Protein AF-A0A2V9KW51-F1 (afdb_monomer)

Sequence (55 aa):
EVVESAIRKGAKVIWMQEGVAHEDAARRARAGGLEVVEDRCILKEYAKRFVSEGI

pLDDT: mean 94.32, std 9.3, range [56.66, 98.69]

Structure (mmCIF, N/CA/C/O backbone):
data_AF-A0A2V9KW51-F1
#
_entry.id   AF-A0A2V9KW51-F1
#
loop_
_atom_site.group_PDB
_atom_site.id
_atom_site.type_symbol
_atom_site.label_atom_id
_atom_site.label_alt_id
_atom_site.label_comp_id
_atom_site.label_asym_id
_atom_site.label_entity_id
_atom_site.label_seq_id
_atom_site.pdbx_PDB_ins_code
_atom_site.Cartn_x
_atom_site.Cartn_y
_atom_site.Cartn_z
_atom_site.occupancy
_atom_site.B_iso_or_equiv
_atom_site.auth_seq_id
_atom_site.auth_comp_id
_atom_site.auth_asym_id
_atom_site.auth_atom_id
_atom_site.pdbx_PDB_model_num
ATOM 1 N N . GLU A 1 1 ? -1.843 -11.903 5.822 1.00 87.62 1 GLU A N 1
ATOM 2 C CA . GLU A 1 1 ? -1.336 -11.402 7.120 1.00 87.62 1 GLU A CA 1
ATOM 3 C C . GLU A 1 1 ? -1.074 -9.893 7.130 1.00 87.62 1 GLU A C 1
ATOM 5 O O . GLU A 1 1 ? -1.579 -9.220 8.020 1.00 87.62 1 GLU A O 1
ATOM 10 N N . VAL A 1 2 ? -0.351 -9.343 6.142 1.00 96.50 2 VAL A N 1
ATOM 11 C CA . VAL A 1 2 ? 0.021 -7.909 6.090 1.00 96.50 2 VAL A CA 1
ATOM 12 C C . VAL A 1 2 ? -1.180 -6.961 6.211 1.00 96.50 2 VAL A C 1
ATOM 14 O O . VAL A 1 2 ? -1.145 -6.058 7.040 1.00 96.50 2 VAL A O 1
ATOM 17 N N . VAL A 1 3 ? -2.258 -7.199 5.452 1.00 97.69 3 VAL A N 1
ATOM 18 C CA . VAL A 1 3 ? -3.501 -6.398 5.512 1.00 97.69 3 VAL A CA 1
ATOM 19 C C . VAL A 1 3 ? -4.071 -6.348 6.928 1.00 97.69 3 VAL A C 1
ATOM 21 O O . VAL A 1 3 ? -4.310 -5.273 7.464 1.00 97.69 3 VAL A O 1
ATOM 24 N N . GLU A 1 4 ? -4.215 -7.507 7.566 1.00 97.69 4 GLU A N 1
ATOM 25 C CA . GLU A 1 4 ? -4.759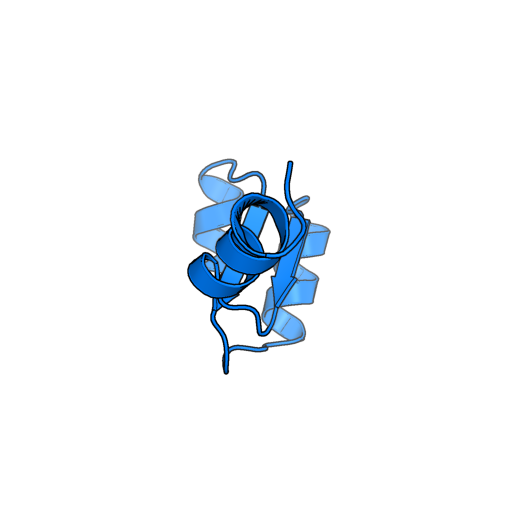 -7.607 8.922 1.00 97.69 4 GLU A CA 1
ATOM 26 C C . GLU A 1 4 ? -3.875 -6.880 9.940 1.00 97.69 4 GLU A C 1
ATOM 28 O O . GLU A 1 4 ? -4.367 -6.205 10.843 1.00 97.69 4 GLU A O 1
ATOM 33 N N . SER A 1 5 ? -2.550 -6.977 9.789 1.00 98.38 5 SER A N 1
ATOM 34 C CA . SER A 1 5 ? -1.629 -6.221 10.635 1.00 98.38 5 SER A CA 1
ATOM 35 C C . SER A 1 5 ? -1.733 -4.714 10.399 1.00 98.38 5 SER A C 1
ATOM 37 O O . SER A 1 5 ? -1.565 -3.959 11.355 1.00 98.38 5 SER A O 1
ATOM 39 N N . ALA A 1 6 ? -1.959 -4.271 9.163 1.00 98.25 6 ALA A N 1
ATOM 40 C CA . ALA A 1 6 ? -2.099 -2.857 8.832 1.00 98.25 6 ALA A CA 1
ATOM 41 C C . ALA A 1 6 ? -3.379 -2.276 9.452 1.00 98.25 6 ALA A C 1
ATOM 43 O O . ALA A 1 6 ? -3.314 -1.232 10.100 1.00 98.25 6 ALA A O 1
ATOM 44 N N . ILE A 1 7 ? -4.494 -3.011 9.362 1.00 97.94 7 ILE A N 1
ATOM 45 C CA . ILE A 1 7 ? -5.764 -2.674 10.020 1.00 97.94 7 ILE A CA 1
ATOM 46 C C . ILE A 1 7 ? -5.566 -2.552 11.534 1.00 97.94 7 ILE A C 1
ATOM 48 O O . ILE A 1 7 ? -5.863 -1.511 12.114 1.00 97.94 7 ILE A O 1
ATOM 52 N N . ARG A 1 8 ? -4.982 -3.571 12.183 1.00 98.25 8 ARG A N 1
ATOM 53 C CA . ARG A 1 8 ? -4.753 -3.551 13.641 1.00 98.25 8 ARG A CA 1
ATOM 54 C C . ARG A 1 8 ? -3.858 -2.403 14.107 1.00 98.25 8 ARG A C 1
ATOM 56 O O . ARG A 1 8 ? -4.025 -1.925 15.222 1.00 98.25 8 ARG A O 1
ATOM 63 N N . LYS A 1 9 ? -2.898 -1.977 13.282 1.00 98.06 9 LYS A N 1
ATOM 64 C CA . LYS A 1 9 ? -2.004 -0.850 13.590 1.00 98.06 9 LYS A CA 1
ATOM 65 C C . LYS A 1 9 ? -2.633 0.519 13.309 1.00 98.06 9 LYS A C 1
ATOM 67 O O . LYS A 1 9 ? -1.977 1.525 13.560 1.00 98.06 9 LYS A O 1
ATOM 72 N N . GLY A 1 10 ? -3.859 0.573 12.785 1.00 97.50 10 GLY A N 1
ATOM 73 C CA . GLY A 1 10 ? -4.502 1.828 12.397 1.00 97.50 10 GLY A CA 1
ATOM 74 C C . GLY 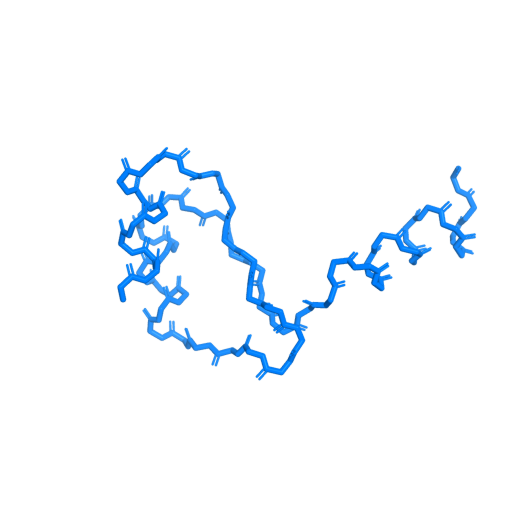A 1 10 ? -3.791 2.515 11.231 1.00 97.50 10 GLY A C 1
ATOM 75 O O . GLY A 1 10 ? -3.743 3.744 11.170 1.00 97.50 10 GLY A O 1
ATOM 76 N N . ALA A 1 11 ? -3.184 1.739 10.327 1.00 98.50 11 ALA A N 1
ATOM 77 C CA . ALA A 1 11 ? -2.613 2.296 9.110 1.00 98.50 11 ALA A CA 1
ATOM 78 C C . ALA A 1 11 ? -3.715 2.972 8.281 1.00 98.50 11 ALA A C 1
ATOM 80 O O . ALA A 1 11 ? -4.837 2.482 8.211 1.00 98.50 11 ALA A O 1
ATOM 81 N N . LYS A 1 12 ? -3.381 4.093 7.637 1.00 98.44 12 LYS A N 1
ATOM 82 C CA . LYS A 1 12 ? -4.328 4.839 6.790 1.00 98.44 12 LYS A CA 1
ATOM 83 C C . LYS A 1 12 ? -4.399 4.283 5.369 1.00 98.44 12 LYS A C 1
ATOM 85 O O . LYS A 1 12 ? -5.457 4.267 4.754 1.00 98.44 12 LYS A O 1
ATOM 90 N N . VAL A 1 13 ? -3.254 3.837 4.860 1.00 98.50 13 VAL A N 1
ATOM 91 C CA . VAL A 1 13 ? -3.073 3.393 3.478 1.00 98.50 13 VAL A CA 1
ATOM 92 C C . VAL A 1 13 ? -2.277 2.096 3.489 1.00 98.50 13 VAL A C 1
ATOM 94 O O . VAL A 1 13 ? -1.316 1.965 4.251 1.00 98.50 13 VAL A O 1
ATOM 97 N N . ILE A 1 14 ? -2.648 1.155 2.626 1.00 98.19 14 ILE A N 1
ATOM 98 C CA . ILE A 1 14 ? -1.794 0.032 2.244 1.00 98.19 14 ILE A CA 1
ATOM 99 C C . ILE A 1 14 ? -1.358 0.203 0.791 1.00 98.19 14 ILE A C 1
ATOM 101 O O . ILE A 1 14 ? -2.176 0.418 -0.102 1.00 98.19 14 ILE A O 1
ATOM 105 N N . TRP A 1 15 ? -0.048 0.123 0.569 1.00 98.44 15 TRP A N 1
ATOM 106 C CA . TRP A 1 15 ? 0.563 0.301 -0.741 1.00 98.44 15 TRP A CA 1
ATOM 107 C C . TRP A 1 15 ? 1.187 -1.013 -1.199 1.00 98.44 15 TRP A C 1
ATOM 109 O O . TRP A 1 15 ? 2.213 -1.442 -0.665 1.00 98.44 15 TRP A O 1
ATOM 119 N N . MET A 1 16 ? 0.577 -1.652 -2.190 1.00 97.94 16 MET A N 1
ATOM 120 C CA . MET A 1 16 ? 1.130 -2.829 -2.847 1.00 97.94 16 MET A CA 1
ATOM 121 C C . MET A 1 16 ? 2.043 -2.350 -3.981 1.00 97.94 16 MET A C 1
ATOM 123 O O . MET A 1 16 ? 1.604 -1.632 -4.879 1.00 97.94 16 MET A O 1
ATOM 127 N N . GLN A 1 17 ? 3.342 -2.657 -3.861 1.00 98.06 17 GLN A N 1
ATOM 128 C CA . GLN A 1 17 ? 4.365 -2.189 -4.803 1.00 98.06 17 GLN A CA 1
ATOM 129 C C . GLN A 1 17 ? 4.077 -2.643 -6.240 1.00 98.06 17 GLN A C 1
ATOM 131 O O . GLN A 1 17 ? 3.253 -3.520 -6.478 1.00 98.06 17 GLN A O 1
ATOM 136 N N . GLU A 1 18 ? 4.786 -2.046 -7.195 1.00 98.31 18 GLU A N 1
ATOM 137 C CA . GLU A 1 18 ? 4.763 -2.463 -8.598 1.00 98.31 18 GLU A CA 1
ATOM 138 C C . GLU A 1 18 ? 4.972 -3.982 -8.724 1.00 98.31 18 GLU A C 1
ATOM 140 O O . GLU A 1 18 ? 5.853 -4.559 -8.081 1.00 98.31 18 GLU A O 1
ATOM 145 N N . GLY A 1 19 ? 4.118 -4.625 -9.517 1.00 97.81 19 GLY A N 1
ATOM 146 C CA . GLY A 1 19 ? 4.039 -6.075 -9.670 1.00 97.81 19 GLY A CA 1
ATOM 147 C C . GLY A 1 19 ? 3.247 -6.801 -8.577 1.00 97.81 19 GLY A C 1
ATOM 148 O O . GLY A 1 19 ? 3.070 -8.015 -8.671 1.00 97.81 19 GLY A O 1
ATOM 149 N N . VAL A 1 20 ? 2.753 -6.102 -7.550 1.00 97.50 20 VAL A N 1
ATOM 150 C CA . VAL A 1 20 ? 1.943 -6.685 -6.472 1.00 97.50 20 VAL A CA 1
ATOM 151 C C . VAL A 1 20 ? 0.505 -6.182 -6.569 1.00 97.50 20 VAL A C 1
ATOM 153 O O . VAL A 1 20 ? 0.201 -5.036 -6.238 1.00 97.50 20 VAL A O 1
ATOM 156 N N . ALA A 1 21 ? -0.391 -7.083 -6.965 1.00 95.81 21 ALA A N 1
ATOM 157 C CA . ALA A 1 21 ? -1.836 -6.889 -6.946 1.00 95.81 21 ALA A CA 1
ATOM 158 C C . ALA A 1 21 ? -2.500 -8.136 -6.356 1.00 95.81 21 ALA A C 1
ATOM 160 O O . ALA A 1 21 ? -2.123 -9.264 -6.684 1.00 95.81 21 ALA A O 1
ATOM 161 N N . HIS A 1 22 ? -3.468 -7.950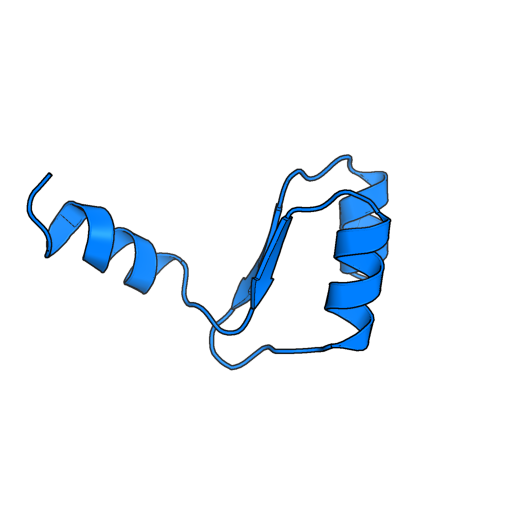 -5.459 1.00 97.25 22 HIS A N 1
ATOM 162 C CA . HIS A 1 22 ? -4.167 -9.071 -4.838 1.00 97.25 22 HIS A CA 1
ATOM 163 C C . HIS A 1 22 ? -5.573 -8.653 -4.415 1.00 97.25 22 HIS A C 1
ATOM 165 O O . HIS A 1 22 ? -5.791 -8.129 -3.321 1.00 97.25 22 HIS A O 1
ATOM 171 N N . GLU A 1 23 ? -6.554 -9.010 -5.242 1.00 97.12 23 GLU A N 1
ATOM 172 C CA . GLU A 1 23 ? -7.934 -8.534 -5.116 1.00 97.12 23 GLU A CA 1
ATOM 173 C C . GLU A 1 23 ? -8.567 -8.849 -3.750 1.00 97.12 23 GLU A C 1
ATOM 175 O O . GLU A 1 23 ? -9.113 -7.963 -3.094 1.00 97.12 23 GLU A O 1
ATOM 180 N N . ASP A 1 24 ? -8.422 -10.078 -3.241 1.00 97.94 24 ASP A N 1
ATOM 181 C CA . ASP A 1 24 ? -8.953 -10.423 -1.913 1.00 97.94 24 ASP A CA 1
ATOM 182 C C . ASP A 1 24 ? -8.281 -9.672 -0.761 1.00 97.94 24 ASP A C 1
ATOM 184 O O . ASP A 1 24 ? -8.911 -9.384 0.261 1.00 97.94 24 ASP A O 1
ATOM 188 N N . ALA A 1 25 ? -6.983 -9.391 -0.871 1.00 97.69 25 ALA A N 1
ATOM 189 C CA . ALA A 1 25 ? -6.263 -8.607 0.124 1.00 97.69 25 ALA A CA 1
ATOM 190 C C . ALA A 1 25 ? -6.732 -7.145 0.081 1.00 97.69 25 ALA A C 1
ATOM 192 O O . ALA A 1 25 ? -7.032 -6.568 1.125 1.00 97.69 25 ALA A O 1
ATOM 193 N N . ALA A 1 26 ? -6.887 -6.587 -1.118 1.00 98.12 26 ALA A N 1
ATOM 194 C CA . ALA A 1 26 ? -7.399 -5.244 -1.340 1.00 98.12 26 ALA A CA 1
ATOM 195 C C . ALA A 1 26 ? -8.838 -5.079 -0.837 1.00 98.12 26 ALA A C 1
ATOM 197 O O . ALA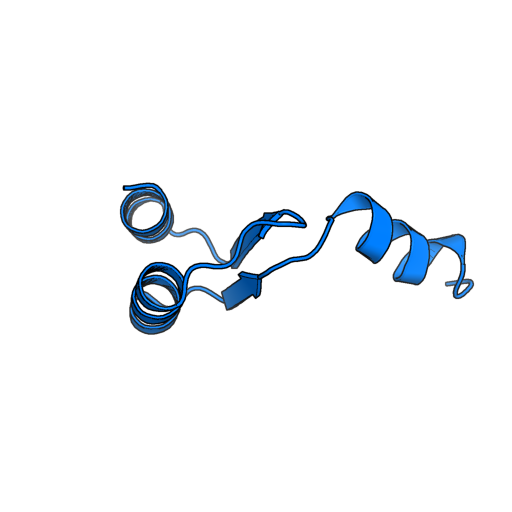 A 1 26 ? -9.142 -4.120 -0.131 1.00 98.12 26 ALA A O 1
ATOM 198 N N . ARG A 1 27 ? -9.720 -6.045 -1.116 1.00 98.38 27 ARG A N 1
ATOM 199 C CA . ARG A 1 27 ? -11.100 -6.061 -0.613 1.00 98.38 27 ARG A CA 1
ATOM 200 C C . ARG A 1 27 ? -11.146 -6.031 0.915 1.00 98.38 27 ARG A C 1
ATOM 202 O O . ARG A 1 27 ? -11.883 -5.228 1.481 1.00 98.38 27 ARG A O 1
ATOM 209 N N . ARG A 1 28 ? -10.336 -6.862 1.580 1.00 98.31 28 ARG A N 1
ATOM 210 C CA . ARG A 1 28 ? -10.217 -6.866 3.050 1.00 98.31 28 ARG A CA 1
ATOM 211 C C . ARG A 1 28 ? -9.676 -5.543 3.587 1.00 98.31 28 ARG A C 1
ATOM 213 O O . ARG A 1 28 ? -10.223 -5.022 4.550 1.00 98.31 28 ARG A O 1
ATOM 220 N N . ALA A 1 29 ? -8.659 -4.973 2.943 1.00 98.25 29 ALA A N 1
ATOM 221 C CA . ALA A 1 29 ? -8.097 -3.684 3.338 1.00 98.25 29 ALA A CA 1
ATOM 222 C C . ALA A 1 29 ? -9.130 -2.549 3.235 1.00 98.25 29 ALA A C 1
ATOM 224 O O . ALA A 1 29 ? -9.306 -1.809 4.200 1.00 98.25 29 ALA A O 1
ATOM 225 N N . ARG A 1 30 ? -9.874 -2.472 2.121 1.00 98.44 30 ARG A N 1
ATOM 226 C CA . ARG A 1 30 ? -10.965 -1.496 1.933 1.00 98.44 30 ARG A CA 1
ATOM 227 C C . ARG A 1 30 ? -12.064 -1.671 2.982 1.00 98.44 30 ARG A C 1
ATOM 229 O O . ARG A 1 30 ? -12.498 -0.692 3.577 1.00 98.44 30 ARG A O 1
ATOM 236 N N . ALA A 1 31 ? -12.482 -2.911 3.251 1.00 98.31 31 ALA A N 1
ATOM 237 C CA . ALA A 1 31 ? -13.468 -3.206 4.294 1.00 98.31 31 ALA A CA 1
ATOM 238 C C . ALA A 1 31 ? -12.972 -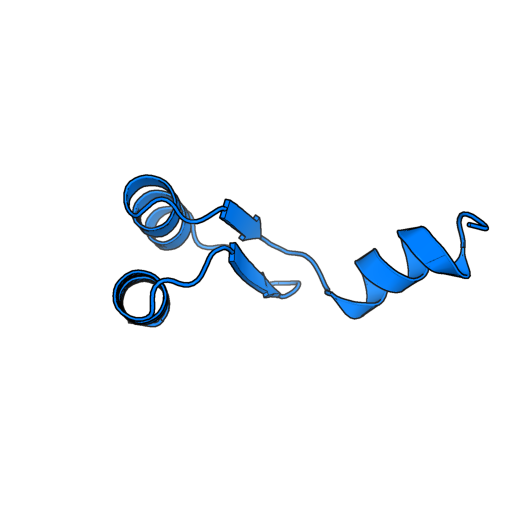2.822 5.703 1.00 98.31 31 ALA A C 1
ATOM 240 O O . ALA A 1 31 ? -13.765 -2.408 6.541 1.00 98.31 31 ALA A O 1
ATOM 241 N N . GLY A 1 32 ? -11.662 -2.917 5.945 1.00 97.81 32 GLY A N 1
ATOM 242 C CA . GLY A 1 32 ? -10.998 -2.448 7.162 1.00 97.81 32 GLY A CA 1
ATOM 243 C C . GLY A 1 32 ? -10.763 -0.934 7.228 1.00 97.81 32 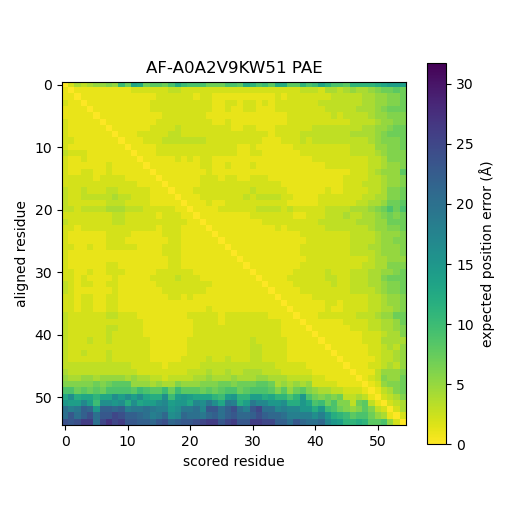GLY A C 1
ATOM 244 O O . GLY A 1 32 ? -10.135 -0.474 8.178 1.00 97.81 32 GL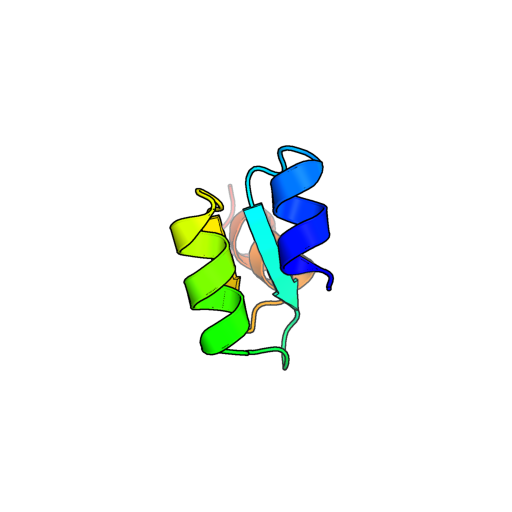Y A O 1
ATOM 245 N N . GLY A 1 33 ? -11.238 -0.165 6.242 1.00 98.06 33 GLY A N 1
ATOM 246 C CA . GLY A 1 33 ? -11.143 1.297 6.211 1.00 98.06 33 GLY A CA 1
ATOM 247 C C . GLY A 1 33 ? -9.816 1.853 5.691 1.00 98.06 33 GLY A C 1
ATOM 248 O O . GLY A 1 33 ? -9.578 3.051 5.823 1.00 98.06 33 GLY A O 1
ATOM 249 N N . LEU A 1 34 ? -8.952 1.018 5.109 1.00 98.69 34 LEU A N 1
ATOM 250 C CA . LEU A 1 34 ? -7.701 1.476 4.507 1.00 98.69 34 LEU A CA 1
ATOM 251 C C . LEU A 1 34 ? -7.945 1.944 3.076 1.00 98.69 34 LEU A C 1
ATOM 253 O O . LEU A 1 34 ? -8.654 1.297 2.301 1.00 98.69 34 LEU A O 1
ATOM 257 N N . GLU A 1 35 ? -7.257 3.013 2.693 1.00 98.62 35 GLU A N 1
ATOM 258 C CA . GLU A 1 35 ? -7.051 3.316 1.284 1.00 98.62 35 GLU A CA 1
ATOM 259 C C . GLU A 1 35 ? -6.081 2.291 0.682 1.00 98.62 35 GLU A C 1
ATOM 261 O O . GLU A 1 35 ? -5.112 1.870 1.323 1.00 98.62 35 GLU A O 1
ATOM 266 N N . VAL A 1 36 ? -6.355 1.856 -0.546 1.00 98.44 36 VAL A N 1
ATOM 267 C CA . VAL A 1 36 ? -5.584 0.803 -1.205 1.00 98.44 36 VAL A CA 1
ATOM 268 C C . VAL A 1 36 ? -4.989 1.341 -2.492 1.00 98.44 36 VAL A C 1
ATOM 270 O O . VAL A 1 36 ? -5.723 1.739 -3.394 1.00 98.44 36 VAL A O 1
ATOM 273 N N . VAL A 1 37 ? -3.664 1.273 -2.584 1.00 98.12 37 VAL A N 1
ATOM 274 C CA . VAL A 1 37 ? -2.912 1.483 -3.822 1.00 98.12 37 VAL A CA 1
ATOM 275 C C . VAL A 1 37 ? -2.326 0.139 -4.242 1.00 98.12 37 VAL A C 1
ATOM 277 O O . VAL A 1 37 ? -1.645 -0.504 -3.443 1.00 98.12 37 VAL A O 1
ATOM 280 N N . GLU A 1 38 ? -2.604 -0.296 -5.470 1.00 98.00 38 GLU A N 1
ATOM 281 C CA . GLU A 1 38 ? -2.120 -1.568 -6.026 1.00 98.00 38 GLU A CA 1
ATOM 282 C C . GLU A 1 38 ? -1.276 -1.326 -7.273 1.00 98.00 38 GLU A C 1
ATOM 284 O O . GLU A 1 38 ? -1.565 -0.398 -8.030 1.00 98.00 38 GLU A O 1
ATOM 289 N N . ASP A 1 39 ? -0.265 -2.171 -7.485 1.00 97.75 39 ASP A N 1
ATOM 290 C CA . ASP A 1 39 ? 0.595 -2.156 -8.671 1.00 97.75 39 ASP A CA 1
ATOM 291 C C . ASP A 1 39 ? 1.160 -0.761 -9.003 1.00 97.75 39 ASP A C 1
ATOM 293 O O . ASP A 1 39 ? 0.991 -0.201 -10.094 1.00 97.75 39 ASP A O 1
ATOM 297 N N . ARG A 1 40 ? 1.798 -0.146 -8.001 1.00 97.88 40 ARG A N 1
ATOM 298 C CA . ARG A 1 40 ? 2.461 1.158 -8.138 1.00 97.88 40 ARG A CA 1
ATOM 299 C C . ARG A 1 40 ? 3.782 1.184 -7.393 1.00 97.88 40 ARG A C 1
ATOM 301 O O . ARG A 1 40 ? 3.891 0.680 -6.281 1.00 97.88 40 ARG A O 1
ATOM 308 N N . CYS A 1 41 ? 4.783 1.853 -7.950 1.00 97.94 41 CYS A N 1
ATOM 309 C CA . CYS A 1 41 ? 6.031 2.126 -7.243 1.00 97.94 41 CYS A CA 1
ATOM 310 C C . CYS A 1 41 ? 5.970 3.510 -6.585 1.00 97.94 41 CYS A C 1
ATOM 312 O O . CYS A 1 41 ? 5.749 4.504 -7.273 1.00 97.94 41 CYS A O 1
ATOM 314 N N . ILE A 1 42 ? 6.235 3.595 -5.276 1.00 97.44 42 ILE A N 1
ATOM 315 C CA . ILE A 1 42 ? 6.209 4.874 -4.534 1.00 97.44 42 ILE A CA 1
ATOM 316 C C . ILE A 1 42 ? 7.185 5.885 -5.146 1.00 97.44 42 ILE A C 1
ATOM 318 O O . ILE A 1 42 ? 6.833 7.048 -5.323 1.00 97.44 42 ILE A O 1
ATOM 322 N N . LEU A 1 43 ? 8.396 5.443 -5.505 1.00 96.75 43 LEU A N 1
ATOM 323 C CA . LEU A 1 43 ? 9.414 6.323 -6.079 1.00 96.75 43 LEU A CA 1
ATOM 324 C C . LEU A 1 43 ? 8.976 6.892 -7.433 1.00 96.75 43 LEU A C 1
ATOM 326 O O . LEU A 1 43 ? 9.144 8.085 -7.671 1.00 96.75 43 LEU A O 1
ATOM 330 N N . LYS A 1 44 ? 8.403 6.057 -8.309 1.00 96.56 44 LYS A N 1
ATOM 331 C CA . LYS A 1 44 ? 7.934 6.494 -9.632 1.00 96.56 44 LYS A CA 1
ATOM 332 C C . LYS A 1 44 ? 6.761 7.468 -9.510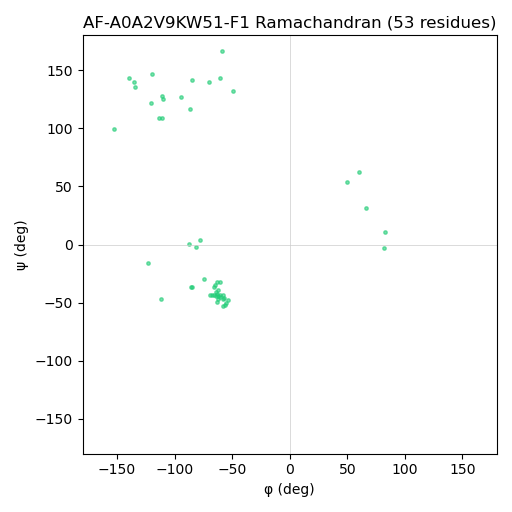 1.00 96.56 44 LYS A C 1
ATOM 334 O O . LYS A 1 44 ? 6.779 8.502 -10.170 1.00 96.56 44 LYS A O 1
ATOM 339 N N . GLU A 1 45 ? 5.795 7.182 -8.633 1.00 96.12 45 GLU A N 1
ATOM 340 C CA . GLU A 1 45 ? 4.659 8.080 -8.379 1.00 96.12 45 GLU A CA 1
ATOM 341 C C . GLU A 1 45 ? 5.112 9.419 -7.781 1.00 96.12 45 GLU A C 1
ATOM 343 O O . GLU A 1 45 ? 4.644 10.477 -8.202 1.00 96.12 45 GLU A O 1
ATOM 348 N N . TYR A 1 46 ? 6.076 9.397 -6.854 1.00 94.88 46 TYR A N 1
ATOM 349 C CA . TYR A 1 46 ? 6.670 10.614 -6.304 1.00 94.88 46 TYR A CA 1
ATOM 350 C C . TYR A 1 46 ? 7.404 11.424 -7.381 1.00 94.88 46 TYR A C 1
ATOM 352 O O . TYR A 1 46 ? 7.161 12.620 -7.528 1.00 94.88 46 TYR A O 1
ATOM 360 N N . ALA A 1 47 ? 8.272 10.779 -8.166 1.00 95.50 47 ALA A N 1
ATOM 361 C CA . ALA A 1 47 ? 9.022 11.442 -9.229 1.00 95.50 47 ALA A CA 1
ATOM 362 C C . ALA A 1 47 ? 8.089 12.054 -10.280 1.00 95.50 47 ALA A C 1
ATOM 364 O O . ALA A 1 47 ? 8.273 13.205 -10.661 1.00 95.50 47 ALA A O 1
ATOM 365 N N . LYS A 1 48 ? 7.043 11.330 -10.691 1.00 92.19 48 LYS A N 1
ATOM 366 C CA . LYS A 1 48 ? 6.034 11.854 -11.611 1.00 92.19 48 LYS A CA 1
ATOM 367 C C . LYS A 1 48 ? 5.411 13.138 -11.065 1.00 92.19 48 LYS A C 1
ATOM 369 O O . LYS A 1 48 ? 5.430 14.155 -11.748 1.00 92.19 48 LYS A O 1
ATOM 374 N N . ARG A 1 49 ? 4.938 13.100 -9.819 1.00 89.50 49 ARG A N 1
ATOM 375 C CA . ARG A 1 49 ? 4.168 14.193 -9.216 1.00 89.50 49 ARG A CA 1
ATOM 376 C C . ARG A 1 49 ? 4.996 15.418 -8.822 1.00 89.50 49 ARG A C 1
ATOM 378 O O . ARG A 1 49 ? 4.454 16.515 -8.809 1.00 89.50 49 ARG A O 1
ATOM 385 N N . PHE A 1 50 ? 6.271 15.241 -8.475 1.00 86.31 50 PHE A N 1
ATOM 386 C CA . PHE A 1 50 ? 7.087 16.315 -7.886 1.00 86.31 50 PHE A CA 1
ATOM 387 C C . PHE A 1 50 ? 8.369 16.636 -8.653 1.00 86.31 50 PHE A C 1
ATOM 389 O O . PHE A 1 50 ? 8.972 17.673 -8.416 1.00 86.31 50 PHE A O 1
ATOM 396 N N . VAL A 1 51 ? 8.818 15.764 -9.555 1.00 79.50 51 VAL A N 1
ATOM 397 C CA . VAL A 1 51 ? 10.063 15.973 -10.311 1.00 79.50 51 VAL A CA 1
ATOM 398 C C . VAL A 1 51 ? 9.763 16.212 -11.786 1.00 79.50 51 VAL A C 1
ATOM 400 O O . VAL A 1 51 ? 10.296 17.145 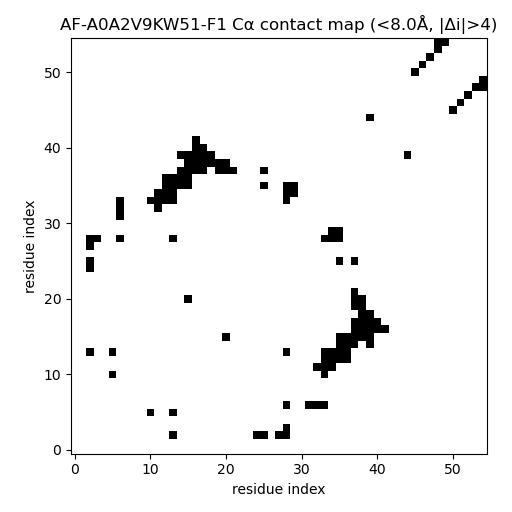-12.376 1.00 79.50 51 VAL A O 1
ATOM 403 N N . SER A 1 52 ? 8.903 15.391 -12.390 1.00 72.00 52 SER A N 1
ATOM 404 C CA . SER A 1 52 ? 8.588 15.473 -13.820 1.00 72.00 52 SER A CA 1
ATOM 405 C C . SER A 1 52 ? 7.472 16.465 -14.141 1.00 72.00 52 SER A C 1
ATOM 407 O O . SER A 1 52 ? 7.545 17.128 -15.170 1.00 72.00 52 SER A O 1
ATOM 409 N N . GLU A 1 53 ? 6.456 16.582 -13.282 1.00 69.81 53 GLU A N 1
ATOM 410 C CA . GLU A 1 53 ? 5.315 17.491 -13.490 1.00 69.81 53 GLU A CA 1
ATOM 411 C C . GLU A 1 53 ? 5.546 18.915 -12.943 1.00 69.81 53 GLU A C 1
ATOM 413 O O . GLU A 1 53 ? 4.683 19.769 -13.113 1.00 69.81 53 GLU A O 1
ATOM 418 N N . GLY A 1 54 ? 6.721 19.199 -12.362 1.00 56.66 54 GLY A N 1
ATOM 419 C CA . GLY A 1 54 ? 7.160 20.557 -12.012 1.00 56.66 54 GLY A CA 1
ATOM 420 C C . GLY A 1 54 ? 6.248 21.287 -11.019 1.00 56.66 54 GLY A C 1
ATOM 421 O O . GLY A 1 54 ? 5.693 22.331 -11.363 1.00 56.66 54 GLY A O 1
ATOM 422 N N . ILE A 1 55 ? 6.113 20.747 -9.802 1.00 58.09 55 ILE A N 1
ATOM 423 C CA . ILE A 1 55 ? 5.545 21.451 -8.635 1.00 58.09 55 ILE A CA 1
ATOM 424 C C . ILE A 1 55 ? 6.684 21.960 -7.756 1.00 58.09 55 ILE A C 1
ATOM 426 O O . ILE A 1 55 ? 7.598 21.152 -7.479 1.00 58.09 55 ILE A O 1
#

Nearest PDB structures (foldseek):
  3qa9-assembly1_A  TM=9.814E-01  e=5.298E-03  Escherichia coli
  2d5a-assembly1_A  TM=9.638E-01  e=6.607E-03  Pyrococcus horikoshii OT3
  2duw-assembly1_A  TM=8.926E-01  e=3.668E-03  Klebsiella pneumoniae
  1iul-assembly1_A  TM=9.430E-01  e=7.654E-03  Thermus thermophilus
  1m54-assembly3_F  TM=4.529E-01  e=6.317E-01  Homo sapiens

Foldseek 3Di:
DVLVVCLVVVNQADAAEAVDDDVVSCVSNVVSNHHYHHRHHPVVVCCVVDPVVPD

Solvent-accessible surface area (backbone atoms only — not comparable to full-atom values): 3211 Å² total; per-residue (Å²): 110,69,53,61,53,36,47,76,69,64,46,63,65,48,76,33,44,59,90,34,74,54,69,72,56,48,52,52,29,48,76,60,68,23,47,76,46,62,53,41,46,69,67,60,56,47,39,47,62,49,62,72,63,68,103

Mean predicted aligned error: 3.51 Å

Secondary structure (DSSP, 8-state):
-HHHHHHHTT-SEEEPPTT---HHHHHHHHHTT-EEE-S--HHHHHHIIIIIS--

Radius of gyration: 12.82 Å; Cα contacts (8 Å, |Δi|>4): 65; chains: 1; bounding box: 24×33×28 Å